Protein AF-A0A6G3T5R9-F1 (afdb_monomer_lite)

InterPro domains:
  IPR036388 Winged helix-like DNA-binding domain superfamily [G3DSA:1.10.10.10] (5-64)
  IPR051677 AfsR/DnrI/RedD regulatory protein [PTHR35807] (2-64)

Foldseek 3Di:
DDDDPPPPCPDDDDDDDPDQQWDADPVRHTDDDDDPLSSQLVVVCVVVDPDDDDPVVSCVSRVD

Sequence (64 aa):
MTGSDGSGDNGPVRYRILGTTQVLRPDGTAVPLGGARLRALLTVLALRAGRAVPAGLLVEDVWA

Structure (mmCIF, N/CA/C/O backbone):
data_AF-A0A6G3T5R9-F1
#
_entry.id   AF-A0A6G3T5R9-F1
#
loop_
_atom_site.group_PDB
_atom_site.id
_atom_site.type_symbol
_atom_site.label_atom_id
_atom_site.label_alt_id
_atom_site.label_comp_id
_atom_site.label_asym_id
_atom_site.label_entity_id
_atom_site.label_seq_id
_atom_site.pdbx_PDB_ins_code
_atom_site.Cartn_x
_atom_site.Cartn_y
_atom_site.Cartn_z
_atom_site.occupancy
_atom_site.B_iso_or_equiv
_atom_site.auth_seq_id
_atom_site.auth_comp_id
_atom_site.auth_asym_id
_atom_site.auth_atom_id
_atom_site.pdbx_PDB_model_num
ATOM 1 N N . MET A 1 1 ? 23.630 52.615 -17.556 1.00 42.78 1 MET A N 1
ATOM 2 C CA . MET A 1 1 ? 23.400 51.354 -18.292 1.00 42.78 1 MET A CA 1
ATOM 3 C C . MET A 1 1 ? 23.921 50.214 -17.425 1.00 42.78 1 MET A C 1
ATOM 5 O O . MET A 1 1 ? 25.013 49.720 -17.647 1.00 42.78 1 MET A O 1
ATOM 9 N N . THR A 1 2 ? 23.197 49.884 -16.357 1.00 47.53 2 THR A N 1
ATOM 10 C CA . THR A 1 2 ? 23.515 48.771 -15.449 1.00 47.53 2 THR A CA 1
ATOM 11 C C . THR A 1 2 ? 22.519 47.666 -15.767 1.00 47.53 2 THR A C 1
ATOM 13 O O . THR A 1 2 ? 21.339 47.776 -15.440 1.00 47.53 2 THR A O 1
ATOM 16 N N . GLY A 1 3 ? 22.969 46.684 -16.547 1.00 53.50 3 GLY A N 1
ATOM 17 C CA . GLY A 1 3 ? 22.153 45.552 -16.960 1.00 53.50 3 GLY A CA 1
ATOM 18 C C . GLY A 1 3 ? 21.856 44.647 -15.772 1.00 53.50 3 GLY A C 1
ATOM 19 O O . GLY A 1 3 ? 22.779 44.102 -15.182 1.00 53.50 3 GLY A O 1
ATOM 20 N N . SER A 1 4 ? 20.564 44.542 -15.462 1.00 57.69 4 SER A N 1
A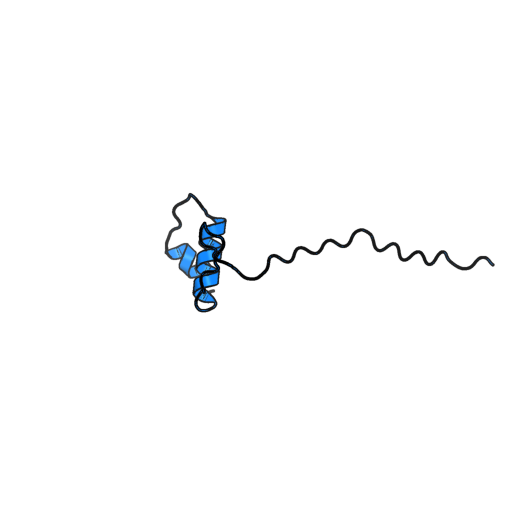TOM 21 C CA . SER A 1 4 ? 19.858 43.350 -14.982 1.00 57.69 4 SER A CA 1
ATOM 22 C C . SER A 1 4 ? 20.603 42.431 -14.007 1.00 57.69 4 SER A C 1
ATOM 24 O O . SER A 1 4 ? 21.369 41.562 -14.428 1.00 57.69 4 SER A O 1
ATOM 26 N N . ASP A 1 5 ? 20.227 42.531 -12.729 1.00 63.25 5 ASP A N 1
ATOM 27 C CA . ASP A 1 5 ? 20.272 41.422 -11.775 1.00 63.25 5 ASP A CA 1
ATOM 28 C C . ASP A 1 5 ? 19.464 40.246 -12.338 1.00 63.25 5 ASP A C 1
ATOM 30 O O . ASP A 1 5 ? 18.262 40.102 -12.116 1.00 63.25 5 ASP A O 1
ATOM 34 N N . GLY A 1 6 ? 20.137 39.387 -13.096 1.00 61.22 6 GLY A N 1
ATOM 35 C CA . GLY A 1 6 ? 19.662 38.056 -13.449 1.00 61.22 6 GLY A CA 1
ATOM 36 C C . GLY A 1 6 ? 19.780 37.114 -12.254 1.00 61.22 6 GLY A C 1
ATOM 37 O O . GLY A 1 6 ? 20.354 36.037 -12.382 1.00 61.22 6 GLY A O 1
ATOM 38 N N . SER A 1 7 ? 19.287 37.516 -11.081 1.00 64.31 7 SER A N 1
ATOM 39 C CA . SER A 1 7 ? 19.063 36.563 -10.002 1.00 64.31 7 SER A CA 1
ATOM 40 C C . SER A 1 7 ? 17.800 35.804 -10.372 1.00 64.31 7 SER A C 1
ATOM 42 O O . SER A 1 7 ? 16.684 36.289 -10.186 1.00 64.31 7 SER A O 1
ATOM 44 N N . GLY A 1 8 ? 17.979 34.640 -10.994 1.00 66.38 8 GLY A N 1
ATOM 45 C CA . GLY A 1 8 ? 16.924 33.648 -11.113 1.00 66.38 8 GLY A CA 1
ATOM 46 C C . GLY A 1 8 ? 16.545 33.196 -9.711 1.00 66.38 8 GLY A C 1
ATOM 47 O O . GLY A 1 8 ? 17.052 32.182 -9.235 1.00 66.38 8 GLY A O 1
ATOM 48 N N . ASP A 1 9 ? 15.702 33.978 -9.039 1.00 68.94 9 ASP A N 1
ATOM 49 C CA . ASP A 1 9 ? 15.148 33.651 -7.734 1.00 68.94 9 ASP A CA 1
ATOM 50 C C . ASP A 1 9 ? 14.118 32.535 -7.924 1.00 68.94 9 ASP A C 1
ATOM 52 O O . ASP A 1 9 ? 12.902 32.732 -7.955 1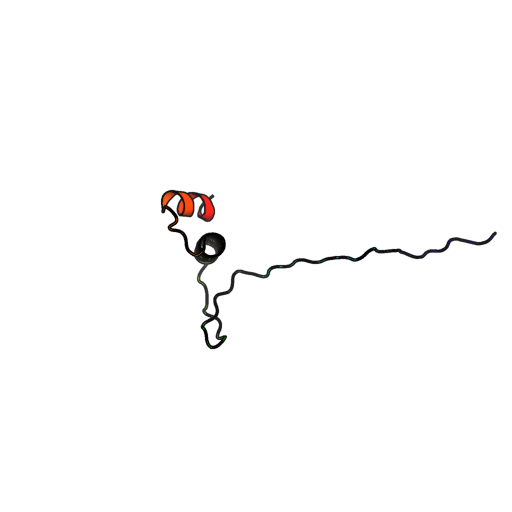.00 68.94 9 ASP A O 1
ATOM 56 N N . ASN A 1 10 ? 14.632 31.327 -8.147 1.00 68.06 10 ASN A N 1
ATOM 57 C CA . ASN A 1 10 ? 13.852 30.111 -8.060 1.00 68.06 10 ASN A CA 1
ATOM 58 C C . ASN A 1 10 ? 13.599 29.873 -6.574 1.00 68.06 10 ASN A C 1
ATOM 60 O O . ASN A 1 10 ? 14.348 29.153 -5.907 1.00 68.06 10 ASN A O 1
ATOM 64 N N . GLY A 1 11 ? 12.536 30.504 -6.068 1.00 72.50 11 GLY A N 1
ATOM 65 C CA . GLY A 1 11 ? 12.005 30.251 -4.735 1.00 72.50 11 GLY A CA 1
ATOM 66 C C . GLY A 1 11 ? 11.889 28.744 -4.450 1.00 72.50 11 GLY A C 1
ATOM 67 O O . GLY A 1 11 ? 11.854 27.924 -5.372 1.00 72.50 11 GLY A O 1
ATOM 68 N N . PRO A 1 12 ? 11.852 28.337 -3.172 1.00 73.62 12 PRO A N 1
ATOM 69 C CA . PRO A 1 12 ? 12.147 26.970 -2.755 1.00 73.62 12 PRO A CA 1
ATOM 70 C C . PRO A 1 12 ? 11.273 25.932 -3.470 1.00 73.62 12 PRO A C 1
ATOM 72 O O . PRO A 1 12 ? 10.083 25.784 -3.183 1.00 73.62 12 PRO A O 1
ATOM 75 N N . VAL A 1 13 ? 11.892 25.171 -4.375 1.00 71.06 13 VAL A N 1
ATOM 76 C CA . VAL A 1 13 ? 11.231 24.089 -5.105 1.00 71.06 13 VAL A CA 1
ATOM 77 C C . VAL A 1 13 ? 11.023 22.911 -4.157 1.00 71.06 13 VAL A C 1
ATOM 79 O O . VAL A 1 13 ? 11.976 22.333 -3.635 1.00 71.06 13 VAL A O 1
ATOM 82 N N . ARG A 1 14 ? 9.762 22.539 -3.921 1.00 61.19 14 ARG A N 1
ATOM 83 C CA . ARG A 1 14 ? 9.406 21.389 -3.081 1.00 61.19 14 ARG A CA 1
ATOM 84 C C . ARG A 1 14 ? 8.897 20.240 -3.940 1.00 61.19 14 ARG A C 1
ATOM 86 O O . ARG A 1 14 ? 7.761 20.260 -4.400 1.00 61.19 14 ARG A O 1
ATOM 93 N N . TYR A 1 15 ? 9.715 19.203 -4.081 1.00 58.03 15 TYR A N 1
ATOM 94 C CA . TYR A 1 15 ? 9.295 17.931 -4.661 1.00 58.03 15 TYR A CA 1
ATOM 95 C C . TYR A 1 15 ? 8.717 17.032 -3.566 1.00 58.03 15 TYR A C 1
ATOM 97 O O . TYR A 1 15 ? 9.369 16.766 -2.558 1.00 58.03 15 TYR A O 1
ATOM 105 N N . ARG A 1 16 ? 7.484 16.552 -3.751 1.00 53.22 16 ARG A N 1
ATOM 106 C CA . ARG A 1 16 ? 6.866 15.537 -2.885 1.00 53.22 16 ARG A CA 1
ATOM 107 C C . ARG A 1 16 ? 6.571 14.301 -3.721 1.00 53.22 16 ARG A C 1
ATOM 109 O O . ARG A 1 16 ? 5.461 14.126 -4.206 1.00 53.22 16 ARG A O 1
ATOM 116 N N . ILE A 1 17 ? 7.588 13.468 -3.914 1.00 59.91 17 ILE A N 1
ATOM 117 C CA . ILE A 1 17 ? 7.455 12.190 -4.615 1.00 59.91 17 ILE A CA 1
ATOM 118 C C . ILE A 1 17 ? 7.293 11.118 -3.542 1.00 59.91 17 ILE A C 1
ATOM 120 O O . ILE A 1 17 ? 8.269 10.625 -2.982 1.00 59.91 17 ILE A O 1
ATOM 124 N N . LEU A 1 18 ? 6.044 10.799 -3.206 1.00 66.19 18 LEU A N 1
ATOM 125 C CA . LEU A 1 18 ? 5.750 9.557 -2.503 1.00 66.19 18 LEU A CA 1
ATOM 126 C C . LEU A 1 18 ? 5.877 8.460 -3.555 1.00 66.19 18 LEU A C 1
ATOM 128 O O . LEU A 1 18 ? 5.123 8.454 -4.525 1.00 66.19 18 LEU A O 1
ATOM 132 N N . GLY A 1 19 ? 6.907 7.626 -3.415 1.00 74.19 19 GLY A N 1
ATOM 133 C CA . GLY A 1 19 ? 7.200 6.551 -4.357 1.00 74.19 19 GLY A CA 1
ATOM 134 C C . GLY A 1 19 ? 6.049 5.551 -4.504 1.00 74.19 19 GLY A C 1
ATOM 135 O O . GLY A 1 19 ? 4.942 5.728 -3.999 1.00 74.19 19 GLY A O 1
ATOM 136 N N . THR A 1 20 ? 6.311 4.454 -5.206 1.00 76.19 20 THR A N 1
ATOM 137 C CA . THR A 1 20 ? 5.326 3.376 -5.341 1.00 76.19 20 THR A CA 1
ATOM 138 C C . THR A 1 20 ? 4.940 2.800 -3.974 1.00 76.19 20 THR A C 1
ATOM 140 O O . THR A 1 20 ? 5.734 2.815 -3.036 1.00 76.19 20 THR A O 1
ATOM 143 N N . THR A 1 21 ? 3.719 2.269 -3.846 1.00 82.62 21 THR A N 1
ATOM 144 C CA . THR A 1 21 ? 3.276 1.577 -2.625 1.00 82.62 21 THR A CA 1
ATOM 145 C C . THR A 1 21 ? 4.255 0.456 -2.271 1.00 82.62 21 THR A C 1
ATOM 147 O O . THR A 1 21 ? 4.469 -0.449 -3.080 1.00 82.62 21 THR A O 1
ATOM 150 N N . GLN A 1 22 ? 4.825 0.508 -1.066 1.00 81.88 22 GLN A N 1
ATOM 151 C CA . GLN A 1 22 ? 5.750 -0.489 -0.527 1.00 81.88 22 GLN A CA 1
ATOM 152 C C . GLN A 1 22 ? 5.164 -1.114 0.737 1.0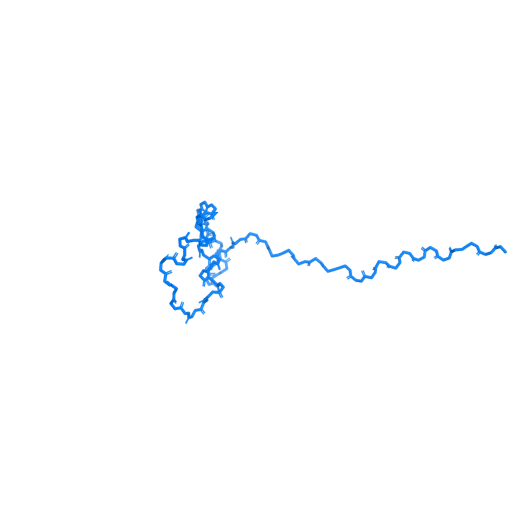0 81.88 22 GLN A C 1
ATOM 154 O O . GLN A 1 22 ? 4.517 -0.436 1.533 1.00 81.88 22 GLN A O 1
ATOM 159 N N . VAL A 1 23 ? 5.418 -2.406 0.932 1.00 85.69 23 VAL A N 1
ATOM 160 C CA . VAL A 1 23 ? 5.162 -3.092 2.200 1.00 85.69 23 VAL A CA 1
ATOM 161 C C . VAL A 1 23 ? 6.491 -3.591 2.731 1.00 85.69 23 VAL A C 1
ATOM 163 O O . VAL A 1 23 ? 7.227 -4.279 2.025 1.00 85.69 23 VAL A O 1
ATOM 166 N N . LEU A 1 24 ? 6.789 -3.228 3.973 1.00 87.50 24 LEU A N 1
ATOM 167 C CA . LEU A 1 24 ? 7.979 -3.654 4.692 1.00 87.50 24 LEU A CA 1
ATOM 168 C C . LEU A 1 24 ? 7.545 -4.524 5.868 1.00 87.50 24 LEU A C 1
ATOM 170 O O . LEU A 1 24 ? 6.540 -4.242 6.525 1.00 87.50 24 LEU A O 1
ATOM 174 N N . ARG A 1 25 ? 8.303 -5.580 6.139 1.00 84.38 25 ARG A N 1
ATOM 175 C CA . ARG A 1 25 ? 8.201 -6.297 7.410 1.00 84.38 25 ARG A CA 1
ATOM 176 C C . ARG A 1 25 ? 8.757 -5.434 8.551 1.00 84.38 25 ARG A C 1
ATOM 178 O O . ARG A 1 25 ? 9.497 -4.486 8.289 1.00 84.38 25 ARG A O 1
ATOM 185 N N . PRO A 1 26 ? 8.464 -5.780 9.818 1.00 88.81 26 PRO A N 1
ATOM 186 C CA . PRO A 1 26 ? 9.035 -5.086 10.975 1.00 88.81 26 PRO A CA 1
ATOM 187 C C . PRO A 1 26 ? 10.572 -5.080 11.009 1.00 88.81 26 PRO A C 1
ATOM 189 O O . PRO A 1 26 ? 11.164 -4.183 11.594 1.00 88.81 26 PRO A O 1
ATOM 192 N N . ASP A 1 27 ? 11.210 -6.056 10.360 1.00 88.31 27 ASP A N 1
ATOM 193 C CA . ASP A 1 27 ? 12.666 -6.147 10.195 1.00 88.31 27 ASP A CA 1
ATOM 194 C C . ASP A 1 27 ? 13.225 -5.256 9.062 1.00 88.31 27 ASP A C 1
ATOM 196 O O . ASP A 1 27 ? 14.429 -5.244 8.820 1.00 88.31 27 ASP A O 1
ATOM 200 N N . GLY A 1 28 ? 12.363 -4.512 8.357 1.00 83.88 28 GLY A N 1
ATOM 201 C CA . GLY A 1 28 ? 12.721 -3.641 7.236 1.00 83.88 28 GLY A CA 1
ATOM 202 C C . GLY A 1 28 ? 12.758 -4.331 5.869 1.00 83.88 28 GLY A C 1
ATOM 203 O O . GLY A 1 28 ? 12.947 -3.658 4.855 1.00 83.88 28 GLY A O 1
ATOM 204 N N . THR A 1 29 ? 12.541 -5.646 5.790 1.00 88.75 29 THR A N 1
ATOM 205 C CA . THR A 1 29 ? 12.584 -6.379 4.518 1.00 88.75 29 THR A CA 1
ATOM 206 C C . THR A 1 29 ? 11.372 -6.053 3.651 1.00 88.75 29 THR A C 1
ATOM 208 O O . THR A 1 29 ? 10.228 -6.162 4.099 1.00 88.75 29 THR A O 1
ATOM 211 N N . ALA A 1 30 ? 11.608 -5.731 2.379 1.00 85.31 30 ALA A N 1
ATOM 212 C CA . ALA A 1 30 ? 10.537 -5.508 1.417 1.00 85.31 30 ALA A CA 1
ATOM 213 C C . ALA A 1 30 ? 9.752 -6.796 1.123 1.00 85.31 30 ALA A C 1
ATOM 215 O O . ALA A 1 30 ? 10.323 -7.856 0.853 1.00 85.31 30 ALA A O 1
ATOM 216 N N . VAL A 1 31 ? 8.425 -6.687 1.140 1.00 87.06 31 VAL A N 1
ATOM 217 C CA . VAL A 1 31 ? 7.509 -7.737 0.697 1.00 87.06 31 VAL A CA 1
ATOM 218 C C . VAL A 1 31 ? 7.109 -7.436 -0.747 1.00 87.06 31 VAL A C 1
ATOM 220 O O . VAL A 1 31 ? 6.553 -6.365 -1.006 1.00 87.06 31 VAL A O 1
ATOM 223 N N . PRO A 1 32 ? 7.362 -8.354 -1.698 1.00 83.62 32 PRO A N 1
ATOM 224 C CA . PRO A 1 32 ? 6.915 -8.182 -3.070 1.00 83.62 32 PRO A CA 1
ATOM 225 C C . PRO A 1 32 ? 5.397 -8.035 -3.112 1.00 83.62 32 PRO A C 1
ATOM 227 O O . PRO A 1 32 ? 4.657 -8.915 -2.672 1.00 83.62 32 PRO A O 1
ATOM 230 N N . LEU A 1 33 ? 4.933 -6.917 -3.658 1.00 81.88 33 LEU A N 1
ATOM 231 C CA . LEU A 1 33 ? 3.522 -6.724 -3.943 1.00 81.88 33 LEU A CA 1
ATOM 232 C C . LEU A 1 33 ? 3.237 -7.216 -5.356 1.00 81.88 33 LEU A C 1
ATOM 234 O O . LEU A 1 33 ? 3.957 -6.884 -6.298 1.00 81.88 33 LEU A O 1
ATOM 238 N N . GLY A 1 34 ? 2.164 -7.994 -5.495 1.00 81.50 34 GLY A N 1
ATOM 239 C CA . GLY A 1 34 ? 1.587 -8.342 -6.789 1.00 81.50 34 GLY A CA 1
ATOM 240 C C . GLY A 1 34 ? 1.135 -7.109 -7.588 1.00 81.50 34 GLY A C 1
ATOM 241 O O . GLY A 1 34 ? 1.392 -5.962 -7.221 1.00 81.50 34 GLY A O 1
ATOM 242 N N . GLY A 1 35 ? 0.452 -7.354 -8.709 1.00 84.81 35 GLY A N 1
ATOM 243 C CA . GLY A 1 35 ? 0.086 -6.340 -9.707 1.00 84.81 35 GLY A CA 1
ATOM 244 C C . GLY A 1 35 ? -0.608 -5.073 -9.176 1.00 84.81 35 GLY A C 1
ATOM 245 O O . GLY A 1 35 ? -0.987 -4.965 -8.011 1.00 84.81 35 GLY A O 1
ATOM 246 N N . ALA A 1 36 ? -0.800 -4.095 -10.068 1.00 84.19 36 ALA A N 1
ATOM 247 C CA . ALA A 1 36 ? -1.271 -2.740 -9.739 1.00 84.19 36 ALA A CA 1
ATOM 248 C C . ALA A 1 36 ? -2.488 -2.699 -8.794 1.00 84.19 36 ALA A C 1
ATOM 250 O O . ALA A 1 36 ? -2.543 -1.880 -7.881 1.00 84.19 36 ALA A O 1
ATOM 251 N N . ARG A 1 37 ? -3.408 -3.651 -8.954 1.00 83.81 37 ARG A N 1
ATOM 252 C CA . ARG A 1 37 ? -4.628 -3.776 -8.159 1.00 83.81 37 ARG A CA 1
ATOM 253 C C . ARG A 1 37 ? -4.387 -4.069 -6.674 1.00 83.81 37 ARG A C 1
ATOM 255 O O . ARG A 1 37 ? -5.022 -3.456 -5.823 1.00 83.81 37 ARG A O 1
ATOM 262 N N . LEU A 1 38 ? -3.437 -4.949 -6.343 1.00 86.62 38 LEU A N 1
ATOM 263 C CA . LEU A 1 38 ? -3.097 -5.230 -4.942 1.00 86.62 38 LEU A CA 1
ATOM 264 C C . LEU A 1 38 ? -2.458 -4.003 -4.277 1.00 86.62 38 LEU A C 1
ATOM 266 O O . LEU A 1 38 ? -2.759 -3.693 -3.127 1.00 86.62 38 LEU A O 1
ATOM 270 N N . ARG A 1 39 ? -1.618 -3.268 -5.016 1.00 86.56 39 ARG A N 1
ATOM 271 C CA . ARG A 1 39 ? -1.021 -2.011 -4.540 1.00 86.56 39 ARG A CA 1
ATOM 272 C C . ARG A 1 39 ? -2.070 -0.927 -4.294 1.00 86.56 39 ARG A C 1
ATOM 274 O O . ARG A 1 39 ? -1.991 -0.242 -3.276 1.00 86.56 39 ARG A O 1
ATOM 281 N N . ALA A 1 40 ? -3.058 -0.795 -5.178 1.00 86.69 40 ALA A N 1
ATOM 282 C CA . ALA A 1 40 ? -4.161 0.146 -5.000 1.00 86.69 40 ALA A CA 1
ATOM 283 C C . ALA A 1 40 ? -4.992 -0.202 -3.754 1.00 86.69 40 ALA A C 1
ATOM 285 O O . ALA A 1 40 ? -5.161 0.646 -2.879 1.00 86.69 40 ALA A O 1
ATOM 286 N N . LEU A 1 41 ? -5.385 -1.472 -3.600 1.00 86.94 41 LEU A N 1
ATOM 287 C CA . LEU A 1 41 ? -6.110 -1.945 -2.418 1.00 86.94 41 LEU A CA 1
ATOM 288 C C . LEU A 1 41 ? -5.362 -1.640 -1.114 1.00 86.94 41 LEU A C 1
ATOM 290 O O . LEU A 1 41 ? -5.934 -1.075 -0.183 1.00 86.94 41 LEU A O 1
ATOM 294 N N . LEU A 1 42 ? -4.071 -1.972 -1.049 1.00 87.12 42 LEU A N 1
ATOM 295 C CA . LEU A 1 42 ? -3.257 -1.720 0.141 1.00 87.12 42 LEU A CA 1
ATOM 296 C C . LEU A 1 42 ? -3.105 -0.228 0.442 1.00 87.12 42 LEU A C 1
ATOM 298 O O . LEU A 1 42 ? -3.108 0.157 1.608 1.00 87.12 42 LEU A O 1
ATOM 302 N N . THR A 1 43 ? -3.021 0.614 -0.587 1.00 87.19 43 THR A N 1
ATOM 303 C CA . THR A 1 43 ? -2.964 2.072 -0.420 1.00 87.19 43 THR A CA 1
ATOM 304 C C . THR A 1 43 ? -4.249 2.594 0.216 1.00 87.19 43 THR A C 1
ATOM 306 O O . THR A 1 43 ? -4.194 3.328 1.200 1.00 87.19 43 THR A O 1
ATOM 309 N N . VAL A 1 44 ? -5.408 2.165 -0.289 1.00 86.44 44 VAL A N 1
ATOM 310 C CA . VAL A 1 44 ? -6.717 2.555 0.252 1.00 86.44 44 VAL A CA 1
ATOM 311 C C . VAL A 1 44 ? -6.866 2.123 1.712 1.00 86.44 44 VAL A C 1
ATOM 313 O O . VAL A 1 44 ? -7.317 2.907 2.550 1.00 86.44 44 VAL A O 1
ATOM 316 N N . LEU A 1 45 ? -6.447 0.898 2.040 1.00 85.88 45 LEU A N 1
ATOM 317 C CA . LEU A 1 45 ? -6.474 0.395 3.414 1.00 85.88 45 LEU A CA 1
ATOM 318 C C . LEU A 1 45 ? -5.520 1.171 4.331 1.00 85.88 45 LEU A C 1
ATOM 320 O O . LEU A 1 45 ? -5.908 1.526 5.442 1.00 85.88 45 LEU A O 1
ATOM 324 N N . ALA A 1 46 ? -4.309 1.489 3.870 1.00 86.69 46 ALA A N 1
ATOM 325 C CA . ALA A 1 46 ? -3.342 2.271 4.639 1.00 86.69 46 ALA A CA 1
ATOM 326 C C . ALA A 1 46 ? -3.841 3.699 4.924 1.00 86.69 46 ALA A C 1
ATOM 328 O O . ALA A 1 46 ? -3.698 4.188 6.043 1.00 86.69 46 ALA A O 1
ATOM 329 N N . LEU A 1 47 ? -4.497 4.347 3.954 1.00 85.00 47 LEU A N 1
ATOM 330 C CA . LEU A 1 47 ? -5.114 5.670 4.135 1.00 85.00 47 LEU A CA 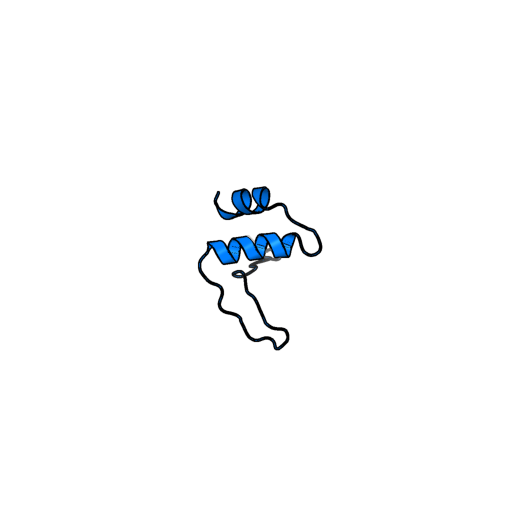1
ATOM 331 C C . LEU A 1 47 ? -6.268 5.663 5.151 1.00 85.00 47 LEU A C 1
ATOM 333 O O . LEU A 1 47 ? -6.576 6.693 5.750 1.00 85.00 47 LEU A O 1
ATOM 337 N N . ARG A 1 48 ? -6.915 4.510 5.351 1.00 84.50 48 ARG A N 1
ATOM 338 C CA . ARG A 1 48 ? -8.050 4.322 6.269 1.00 84.50 48 ARG A CA 1
ATOM 339 C C . ARG A 1 48 ? -7.685 3.458 7.483 1.00 84.50 48 ARG A C 1
ATOM 341 O O . ARG A 1 48 ? -8.576 2.885 8.110 1.00 84.50 48 ARG A O 1
ATOM 348 N N . ALA A 1 49 ? -6.397 3.373 7.824 1.00 81.75 49 ALA A N 1
ATOM 349 C CA . ALA A 1 49 ? -5.904 2.512 8.894 1.00 81.75 49 ALA A CA 1
ATOM 350 C C . ALA A 1 49 ? -6.681 2.707 10.211 1.00 81.75 49 ALA A C 1
ATOM 352 O O . ALA A 1 49 ? -7.019 3.825 10.602 1.00 81.75 49 ALA A O 1
ATOM 353 N N . GLY A 1 50 ? -6.982 1.595 10.888 1.00 79.94 50 GLY A N 1
ATOM 354 C CA . GLY A 1 50 ? -7.720 1.590 12.155 1.00 79.94 50 GLY A CA 1
ATOM 355 C C . GLY A 1 50 ? -9.244 1.714 12.030 1.00 79.94 50 GLY A C 1
ATOM 356 O O . GLY A 1 50 ? -9.925 1.753 13.051 1.00 79.94 50 GLY A O 1
ATOM 357 N N . ARG A 1 51 ? -9.803 1.752 10.812 1.00 82.38 51 ARG A N 1
ATOM 358 C CA . ARG A 1 51 ? -11.256 1.734 10.575 1.00 82.38 51 ARG A CA 1
ATOM 359 C C . ARG A 1 51 ? -11.646 0.610 9.619 1.00 82.38 51 ARG A C 1
ATOM 361 O O . ARG A 1 51 ? -10.944 0.343 8.648 1.00 82.38 51 ARG A O 1
ATOM 368 N N . ALA A 1 52 ? -12.782 -0.037 9.883 1.00 81.31 52 ALA A N 1
ATOM 369 C CA . ALA A 1 52 ? -13.350 -1.009 8.955 1.00 81.31 52 ALA A CA 1
ATOM 370 C C . ALA A 1 52 ? -13.789 -0.301 7.662 1.00 81.31 52 ALA A C 1
ATOM 372 O O . ALA A 1 52 ? -14.476 0.721 7.717 1.00 81.31 52 ALA A O 1
ATOM 373 N N . VAL A 1 53 ? -13.395 -0.842 6.505 1.00 80.31 53 VAL A N 1
ATOM 374 C CA . VAL A 1 53 ? -13.762 -0.307 5.186 1.00 80.31 53 VAL A CA 1
ATOM 375 C C . VAL A 1 53 ? -14.727 -1.284 4.505 1.00 80.31 53 VAL A C 1
ATOM 377 O O . VAL A 1 53 ? -14.359 -2.444 4.312 1.00 80.31 53 VAL A O 1
ATOM 380 N N . PRO A 1 54 ? -15.952 -0.859 4.140 1.00 83.69 54 PRO A N 1
ATOM 381 C CA . PRO A 1 54 ? -16.896 -1.699 3.408 1.00 83.69 54 PRO A CA 1
ATOM 382 C C . PRO A 1 54 ? -16.324 -2.161 2.064 1.00 83.69 54 PRO A C 1
ATOM 384 O O . PRO A 1 54 ? -15.744 -1.362 1.329 1.00 83.69 54 PRO A O 1
ATOM 387 N N . ALA A 1 55 ? -16.552 -3.427 1.707 1.00 80.88 55 ALA A N 1
ATOM 388 C CA . ALA A 1 55 ? -16.030 -4.011 0.470 1.00 80.88 55 ALA A CA 1
ATOM 389 C C . ALA A 1 55 ? -16.473 -3.248 -0.791 1.00 80.88 55 ALA A C 1
ATOM 391 O O . ALA A 1 55 ? -15.666 -3.069 -1.695 1.00 80.88 55 ALA A O 1
ATOM 392 N N . GLY A 1 56 ? -17.708 -2.730 -0.822 1.00 79.25 56 GLY A N 1
ATOM 393 C CA . GLY A 1 56 ? -18.205 -1.931 -1.948 1.00 79.25 56 GLY A CA 1
ATOM 394 C C . GLY A 1 56 ? -17.345 -0.697 -2.241 1.00 79.25 56 GLY A C 1
ATOM 395 O O . GLY A 1 56 ? -17.031 -0.441 -3.394 1.00 79.25 56 GLY A O 1
ATOM 396 N N . LEU A 1 57 ? -16.861 0.005 -1.208 1.00 76.94 57 LEU A N 1
ATOM 397 C CA . LEU A 1 57 ? -15.971 1.160 -1.393 1.00 76.94 57 LEU A CA 1
ATOM 398 C C . LEU A 1 57 ? -14.572 0.763 -1.872 1.00 76.94 57 LEU A C 1
ATOM 400 O O . LEU A 1 57 ? -13.944 1.507 -2.615 1.00 76.94 57 LEU A O 1
ATOM 404 N N . LEU A 1 58 ? -14.075 -0.404 -1.456 1.00 78.81 58 LEU A N 1
ATOM 405 C CA . LEU A 1 58 ? -12.786 -0.911 -1.931 1.00 78.81 58 LEU A CA 1
ATOM 406 C C . LEU A 1 58 ? -12.839 -1.282 -3.412 1.00 78.81 58 LEU A C 1
ATOM 408 O O . LEU A 1 58 ? -11.841 -1.123 -4.103 1.00 78.81 58 LEU A O 1
ATOM 412 N N . VAL A 1 59 ? -13.978 -1.790 -3.885 1.00 79.81 59 VAL A N 1
ATOM 413 C CA . VAL A 1 59 ? -14.155 -2.159 -5.291 1.00 79.81 59 VAL A CA 1
ATOM 414 C C . VAL A 1 59 ? -14.180 -0.911 -6.171 1.00 79.81 59 VAL A C 1
ATOM 416 O O . VAL A 1 59 ? -13.411 -0.858 -7.126 1.00 79.81 59 VAL A O 1
ATOM 419 N N . GLU A 1 60 ? -14.963 0.108 -5.814 1.00 77.56 60 GLU A N 1
ATOM 420 C CA . GLU A 1 60 ? -15.005 1.371 -6.569 1.00 77.56 60 GLU A CA 1
ATOM 421 C C . GLU A 1 60 ? -13.625 2.049 -6.630 1.00 77.56 60 GLU A C 1
ATOM 423 O O . GLU A 1 60 ? -13.146 2.378 -7.709 1.00 77.56 60 GLU A O 1
ATOM 428 N N . ASP A 1 61 ? -12.921 2.170 -5.497 1.00 69.62 61 ASP A N 1
ATOM 429 C CA . ASP A 1 61 ? -11.623 2.865 -5.446 1.00 69.62 61 ASP A CA 1
ATOM 430 C C . ASP A 1 61 ? -10.494 2.135 -6.215 1.00 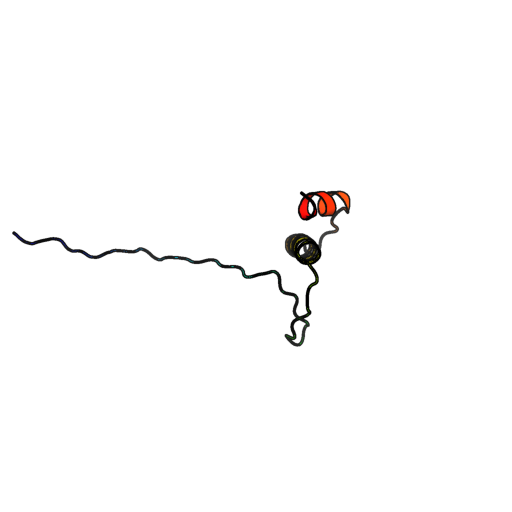69.62 61 ASP A C 1
ATOM 432 O O . ASP A 1 61 ? -9.476 2.744 -6.545 1.00 69.62 61 ASP A O 1
ATOM 436 N N . VAL A 1 62 ? -10.612 0.823 -6.457 1.00 74.25 62 VAL A N 1
ATOM 437 C CA . VAL A 1 62 ? -9.515 -0.015 -6.991 1.00 74.25 62 VAL A CA 1
ATOM 438 C C . VAL A 1 62 ? -9.791 -0.542 -8.412 1.00 74.25 62 VAL A C 1
ATOM 440 O O . VAL A 1 62 ? -8.858 -0.986 -9.093 1.00 74.25 62 VAL A O 1
ATOM 443 N N . TRP A 1 63 ? -11.047 -0.527 -8.869 1.00 70.94 63 TRP A N 1
ATOM 444 C CA . TRP A 1 63 ? -11.455 -0.989 -10.204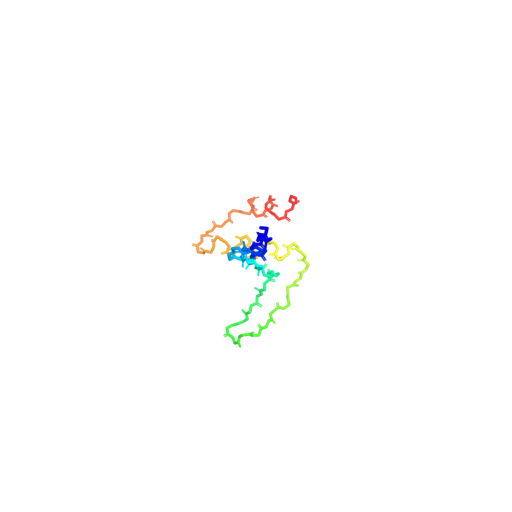 1.00 70.94 63 TRP A CA 1
ATOM 445 C C . TRP A 1 63 ? -12.009 0.116 -11.118 1.00 70.94 63 TRP A C 1
ATOM 447 O O . TRP A 1 63 ? -12.295 -0.208 -12.272 1.00 70.94 63 TRP A O 1
ATOM 457 N N . ALA A 1 64 ? -12.142 1.359 -10.642 1.00 61.16 64 ALA A N 1
ATOM 458 C CA . ALA A 1 64 ? -12.440 2.517 -11.491 1.00 61.16 64 ALA A CA 1
ATOM 459 C C . ALA A 1 64 ? -11.318 2.836 -12.496 1.00 61.16 64 ALA A C 1
ATOM 461 O O . ALA A 1 64 ? -10.135 2.523 -12.212 1.00 61.16 64 ALA A O 1
#

pLDDT: mean 76.44, std 11.26, range [42.78, 88.81]

Organism: NCBI:txid194673

Radius of gyration: 21.21 Å; chains: 1; bounding box: 42×60×30 Å

Secondary structure (DSSP, 8-state):
-------------------S--EE-TTSPEEPP-SHHHHHHHHHHHHTTTS---HHHHHHHHH-